Protein AF-X1DUG2-F1 (afdb_monomer_lite)

Organism: NCBI:txid412755

InterPro domains:
  IPR022453 Zinc finger, MqsA-type [TIGR03831] (9-44)

pLDDT: mean 92.09, std 11.87, range [46.16, 98.56]

Radius of gyration: 13.85 Å; chains: 1; bounding box: 29×29×30 Å

Structure (mmCIF, N/CA/C/O backbone):
data_AF-X1DUG2-F1
#
_entry.id   AF-X1DUG2-F1
#
loop_
_atom_site.group_PDB
_atom_site.id
_atom_site.type_symbol
_atom_site.label_atom_id
_atom_site.label_alt_id
_atom_site.label_comp_id
_atom_site.label_asym_id
_atom_site.label_entity_id
_atom_site.label_seq_id
_atom_site.pdbx_PDB_ins_code
_atom_site.Cartn_x
_atom_site.Cartn_y
_atom_site.Cartn_z
_atom_site.occupancy
_atom_site.B_iso_or_equiv
_atom_site.auth_seq_id
_atom_site.auth_comp_id
_atom_site.auth_asym_id
_atom_site.auth_atom_id
_atom_site.pdbx_PDB_model_num
ATOM 1 N N . MET A 1 1 ? 11.495 -23.483 -10.971 1.00 46.16 1 MET A N 1
ATOM 2 C CA . MET A 1 1 ? 11.972 -22.215 -11.568 1.00 46.16 1 MET A CA 1
ATOM 3 C C . MET A 1 1 ? 11.614 -21.105 -10.589 1.00 46.16 1 MET A C 1
ATOM 5 O O . MET A 1 1 ? 10.435 -20.958 -10.302 1.00 46.16 1 MET A O 1
ATOM 9 N N . ILE A 1 2 ? 12.581 -20.404 -9.994 1.00 55.34 2 ILE A N 1
ATOM 10 C CA . ILE A 1 2 ? 12.290 -19.316 -9.043 1.00 55.34 2 ILE A CA 1
ATOM 11 C C . ILE A 1 2 ? 12.099 -18.035 -9.866 1.00 55.34 2 ILE A C 1
ATOM 13 O O . ILE A 1 2 ? 13.041 -17.571 -10.504 1.00 55.34 2 ILE A O 1
ATOM 17 N N . HIS A 1 3 ? 10.878 -17.495 -9.912 1.00 65.81 3 HIS A N 1
ATOM 18 C CA . HIS A 1 3 ? 10.578 -16.272 -10.662 1.00 65.81 3 HIS A CA 1
ATOM 19 C C . HIS A 1 3 ? 11.104 -15.060 -9.879 1.00 65.81 3 HIS A C 1
ATOM 21 O O . HIS A 1 3 ? 10.564 -14.702 -8.833 1.00 65.81 3 HIS A O 1
ATOM 27 N N . LYS A 1 4 ? 12.193 -14.444 -10.356 1.00 68.69 4 LYS A N 1
ATOM 28 C CA . LYS A 1 4 ? 12.745 -13.226 -9.750 1.00 68.69 4 LYS A CA 1
ATOM 29 C C . LYS A 1 4 ? 11.779 -12.061 -10.010 1.00 68.69 4 LYS A C 1
ATOM 31 O O . LYS A 1 4 ? 11.456 -11.818 -11.173 1.00 68.69 4 LYS A O 1
ATOM 36 N N . PRO A 1 5 ? 11.330 -11.323 -8.980 1.00 68.81 5 PRO A N 1
ATOM 37 C CA . PRO A 1 5 ? 10.423 -10.202 -9.182 1.00 68.81 5 PRO A CA 1
ATOM 38 C C . PRO A 1 5 ? 11.088 -9.141 -10.065 1.00 68.81 5 PRO A C 1
ATOM 40 O O . PRO A 1 5 ? 12.215 -8.711 -9.808 1.00 68.81 5 PRO A O 1
ATOM 43 N N . SER A 1 6 ? 10.391 -8.731 -11.127 1.00 83.12 6 SER A N 1
ATOM 44 C CA . SER A 1 6 ? 10.885 -7.702 -12.035 1.00 83.12 6 SER A CA 1
ATOM 45 C C . SER A 1 6 ? 10.986 -6.359 -11.304 1.00 83.12 6 SER A C 1
ATOM 47 O O . SER A 1 6 ? 10.094 -5.961 -10.544 1.00 83.12 6 SER A O 1
ATOM 49 N N . GLY A 1 7 ? 12.057 -5.611 -11.588 1.00 91.88 7 GLY A N 1
ATOM 50 C CA . GLY A 1 7 ? 12.205 -4.212 -11.165 1.00 91.88 7 GLY A CA 1
ATOM 51 C C . GLY A 1 7 ? 11.215 -3.263 -11.852 1.00 91.88 7 GLY A C 1
ATOM 52 O O . GLY A 1 7 ? 11.318 -2.051 -11.696 1.00 91.88 7 GLY A O 1
ATOM 53 N N . LYS A 1 8 ? 10.266 -3.800 -12.629 1.00 95.12 8 LYS A N 1
ATOM 54 C CA . LYS A 1 8 ? 9.226 -3.058 -13.334 1.00 95.12 8 LYS A CA 1
ATOM 55 C C . LYS A 1 8 ? 7.908 -3.113 -12.571 1.00 95.12 8 LYS A C 1
ATOM 57 O O . LYS A 1 8 ? 7.573 -4.121 -11.946 1.00 95.12 8 LYS A O 1
ATOM 62 N N . CYS A 1 9 ? 7.156 -2.023 -12.616 1.00 94.56 9 CYS A N 1
ATOM 63 C CA . CYS A 1 9 ? 5.785 -1.956 -12.145 1.00 94.56 9 CYS A CA 1
ATOM 64 C C . CYS A 1 9 ? 4.913 -2.842 -13.047 1.00 94.56 9 CYS A C 1
ATOM 66 O O . CYS A 1 9 ? 4.871 -2.592 -14.251 1.00 94.56 9 CYS A O 1
ATOM 68 N N . PRO A 1 10 ? 4.218 -3.858 -12.505 1.00 93.44 10 PRO A N 1
ATOM 69 C CA . PRO A 1 10 ? 3.389 -4.746 -13.318 1.00 93.44 10 PRO A CA 1
ATOM 70 C C . PRO A 1 10 ? 2.150 -4.041 -13.890 1.00 93.44 10 PRO A C 1
ATOM 72 O O . PRO A 1 10 ? 1.534 -4.569 -14.804 1.00 93.44 10 PRO A O 1
ATOM 75 N N . PHE A 1 11 ? 1.797 -2.858 -13.373 1.00 93.81 11 PHE A N 1
ATOM 76 C CA . PHE A 1 11 ? 0.624 -2.103 -13.813 1.00 93.81 11 PHE A CA 1
ATOM 77 C C . PHE A 1 11 ? 0.921 -1.130 -14.955 1.00 93.81 11 PHE A C 1
ATOM 79 O O . PHE A 1 11 ? 0.126 -1.018 -15.8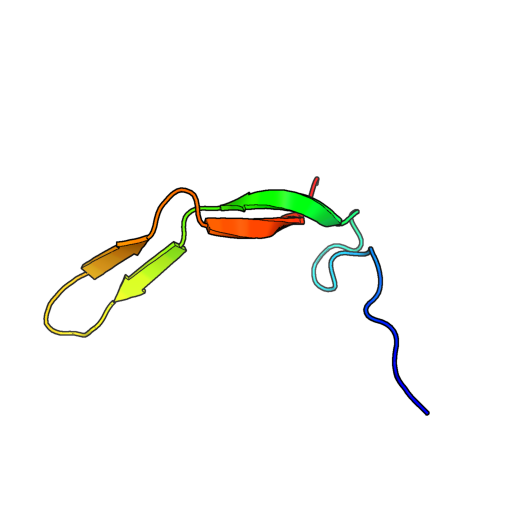78 1.00 93.81 11 PHE A O 1
ATOM 86 N N . CYS A 1 12 ? 2.054 -0.422 -14.907 1.00 95.75 12 CYS A N 1
ATOM 87 C CA . CYS A 1 12 ? 2.373 0.630 -15.883 1.00 95.75 12 CYS A CA 1
ATOM 88 C C . CYS A 1 12 ? 3.684 0.410 -16.652 1.00 95.75 12 CYS A C 1
ATOM 90 O O . CYS A 1 12 ? 4.060 1.244 -17.469 1.00 95.75 12 CYS A O 1
ATOM 92 N N . GLY A 1 13 ? 4.442 -0.652 -16.355 1.00 94.19 13 GLY A N 1
ATOM 93 C CA . GLY A 1 13 ? 5.757 -0.904 -16.960 1.00 94.19 13 GLY A CA 1
ATOM 94 C C . GLY A 1 13 ? 6.880 0.044 -16.504 1.00 94.19 13 GLY A C 1
ATOM 95 O O . GLY A 1 13 ? 8.030 -0.132 -16.913 1.00 94.19 13 GLY A O 1
ATOM 96 N N . GLY A 1 14 ? 6.585 1.022 -15.638 1.00 95.38 14 GLY A N 1
ATOM 97 C CA . GLY A 1 14 ? 7.562 1.942 -15.044 1.00 95.38 14 GLY A CA 1
ATOM 98 C C . GLY A 1 14 ? 8.577 1.245 -14.132 1.00 95.38 14 GLY A C 1
ATOM 99 O O . GLY A 1 14 ? 8.458 0.056 -13.843 1.00 95.38 14 GLY A O 1
ATOM 100 N N . ASN A 1 15 ? 9.595 1.963 -13.655 1.00 96.44 15 ASN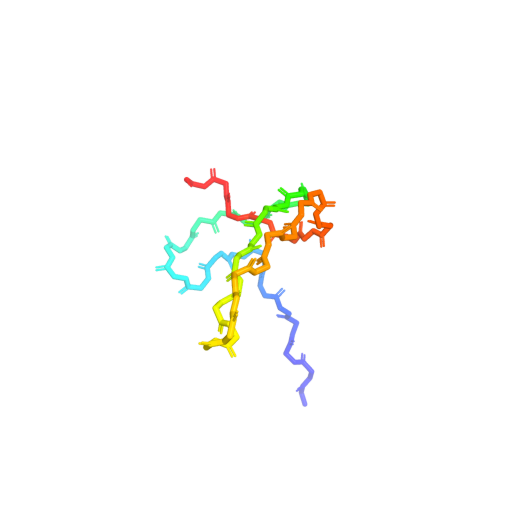 A N 1
ATOM 101 C CA . ASN A 1 15 ? 10.574 1.389 -12.726 1.00 96.44 15 ASN A CA 1
ATOM 102 C C . ASN A 1 15 ? 10.035 1.381 -11.287 1.00 96.44 15 ASN A C 1
ATOM 104 O O . ASN A 1 15 ? 9.356 2.311 -10.851 1.00 96.44 15 ASN A O 1
ATOM 108 N N . LYS A 1 16 ? 10.361 0.329 -10.535 1.00 96.12 16 LYS A N 1
ATOM 109 C CA . LYS A 1 16 ? 10.221 0.298 -9.078 1.00 96.12 16 LYS A CA 1
ATOM 110 C C . LYS A 1 16 ? 11.515 0.809 -8.447 1.00 96.12 16 LYS A C 1
ATOM 112 O O . LYS A 1 16 ? 12.600 0.405 -8.861 1.00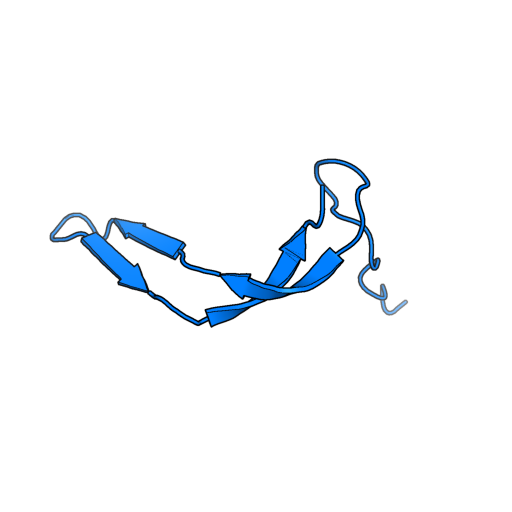 96.12 16 LYS A O 1
ATOM 117 N N . LYS A 1 17 ? 11.407 1.643 -7.418 1.00 95.88 17 LYS A N 1
ATOM 118 C CA . LYS A 1 17 ? 12.533 2.144 -6.615 1.00 95.88 17 LYS A CA 1
ATOM 119 C C . LYS A 1 17 ? 12.298 1.862 -5.136 1.00 95.88 17 LYS A C 1
ATOM 121 O O . LYS A 1 17 ? 11.152 1.788 -4.709 1.00 95.88 17 LYS A O 1
ATOM 126 N N . GLN A 1 18 ? 13.363 1.713 -4.353 1.00 96.75 18 GLN A N 1
ATOM 127 C CA . GLN A 1 18 ? 13.236 1.669 -2.894 1.00 96.75 18 GLN A CA 1
ATOM 128 C C . GLN A 1 18 ? 12.715 3.015 -2.381 1.00 96.75 18 GLN A C 1
ATOM 130 O O . GLN A 1 18 ? 13.107 4.070 -2.886 1.00 96.75 18 GLN A O 1
ATOM 135 N N . GLY A 1 19 ? 11.823 2.984 -1.400 1.00 96.38 19 GLY A N 1
ATOM 136 C CA . GLY A 1 19 ? 11.236 4.185 -0.829 1.00 96.38 19 GLY A CA 1
ATOM 137 C C . GLY A 1 19 ? 10.311 3.879 0.338 1.00 96.38 19 GLY A C 1
ATOM 138 O O . GLY A 1 19 ? 10.347 2.796 0.921 1.00 96.38 19 GLY A O 1
ATOM 139 N N . LYS A 1 20 ? 9.477 4.861 0.671 1.00 98.00 20 LYS A N 1
ATOM 140 C CA . LYS A 1 20 ? 8.420 4.725 1.667 1.00 98.00 20 LYS A CA 1
ATOM 141 C C . LYS A 1 20 ? 7.072 5.039 1.039 1.00 98.00 20 LYS A C 1
ATOM 143 O O . LYS A 1 20 ? 6.998 5.868 0.134 1.00 98.00 20 LYS A O 1
ATOM 148 N N . THR A 1 21 ? 6.022 4.399 1.531 1.00 97.31 21 THR A N 1
ATOM 149 C CA . THR A 1 21 ? 4.643 4.697 1.140 1.00 97.31 21 THR A CA 1
ATOM 150 C C . THR A 1 21 ? 3.750 4.855 2.365 1.00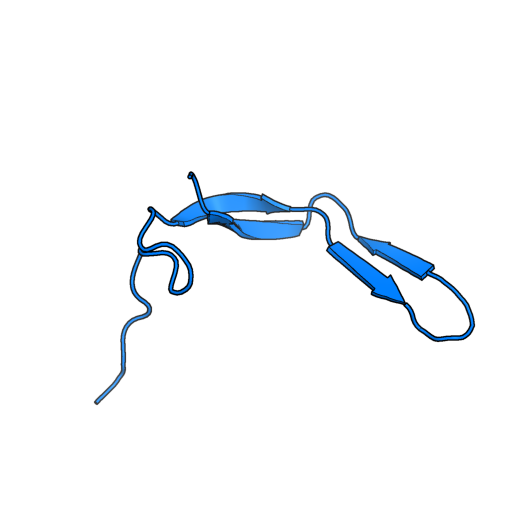 97.31 21 THR A C 1
ATOM 152 O O . THR A 1 21 ? 4.103 4.443 3.472 1.00 97.31 21 THR A O 1
ATOM 155 N N . THR A 1 22 ? 2.582 5.443 2.138 1.00 98.06 22 THR A N 1
ATOM 156 C CA . THR A 1 22 ? 1.463 5.433 3.074 1.00 98.06 22 THR A CA 1
ATOM 157 C C . THR A 1 22 ? 0.363 4.589 2.455 1.00 98.06 22 THR A C 1
ATOM 159 O O . THR A 1 22 ? 0.036 4.778 1.282 1.00 98.06 22 THR A O 1
ATOM 162 N N . PHE A 1 23 ? -0.208 3.668 3.222 1.00 97.69 23 PHE A N 1
ATOM 163 C CA . PHE A 1 23 ? -1.404 2.946 2.800 1.00 97.69 23 PHE A CA 1
ATOM 164 C C . PHE A 1 23 ? -2.487 3.045 3.866 1.00 97.69 23 PHE A C 1
ATOM 166 O O . PHE A 1 23 ? -2.213 3.242 5.052 1.00 97.69 23 PHE A O 1
ATOM 173 N N . THR A 1 24 ? -3.725 2.916 3.410 1.00 98.38 24 THR A N 1
ATOM 174 C CA . THR A 1 24 ? -4.911 3.034 4.246 1.00 98.38 24 THR A CA 1
ATOM 175 C C . THR A 1 24 ? -5.686 1.733 4.173 1.00 98.38 24 THR A C 1
ATOM 177 O O . THR A 1 24 ? -5.862 1.184 3.085 1.00 98.38 24 THR A O 1
ATOM 180 N N . VAL A 1 25 ? -6.144 1.249 5.324 1.00 98.25 25 VAL A N 1
ATOM 181 C CA . VAL A 1 25 ? -7.037 0.093 5.414 1.00 98.25 25 VAL A CA 1
ATOM 182 C C . VAL A 1 25 ? -8.309 0.532 6.121 1.00 98.25 25 VAL A C 1
ATOM 184 O O . VAL A 1 25 ? -8.253 1.072 7.226 1.00 98.25 25 VAL A O 1
ATOM 187 N N . ASP A 1 26 ? -9.443 0.309 5.469 1.00 98.06 26 ASP A N 1
ATOM 188 C CA . ASP A 1 26 ? -10.755 0.393 6.099 1.00 98.06 26 ASP A CA 1
ATOM 189 C C . ASP A 1 26 ? -11.063 -0.955 6.764 1.00 98.06 26 ASP A C 1
ATOM 191 O O . ASP A 1 26 ? -11.071 -1.994 6.100 1.00 98.06 26 ASP A O 1
ATOM 195 N N . LEU A 1 27 ? -11.254 -0.946 8.083 1.00 97.69 27 LEU A N 1
ATOM 196 C CA . LEU A 1 27 ? -11.551 -2.134 8.886 1.00 97.69 27 LEU A CA 1
ATOM 197 C C . LEU A 1 27 ? -13.052 -2.272 9.198 1.00 97.69 27 LEU A C 1
ATOM 199 O O . LEU A 1 27 ? -13.436 -3.131 9.992 1.00 97.69 27 LEU A O 1
ATOM 203 N N . GLY A 1 28 ? -13.908 -1.411 8.639 1.00 97.56 28 GLY A N 1
ATOM 204 C CA . GLY A 1 28 ? -15.356 -1.387 8.869 1.00 97.56 28 GLY A CA 1
ATOM 205 C C . GLY A 1 28 ? -15.785 -0.728 10.187 1.00 97.56 28 GLY A C 1
ATOM 206 O O . GLY A 1 28 ? -16.848 -0.118 10.241 1.00 97.56 28 GLY A O 1
ATOM 207 N N . PHE A 1 29 ? -14.960 -0.788 11.238 1.00 96.31 29 PHE A N 1
ATOM 208 C CA . PHE A 1 29 ? -15.162 -0.034 12.491 1.00 96.31 29 PHE A CA 1
ATOM 209 C C . PHE A 1 29 ? -14.282 1.220 12.592 1.00 96.31 29 PHE A C 1
ATOM 211 O O . PHE A 1 29 ? -14.408 2.006 13.530 1.00 96.31 29 PHE A O 1
ATOM 218 N N . GLY A 1 30 ? -13.358 1.396 11.651 1.00 97.62 30 GLY A N 1
ATOM 219 C CA . GLY A 1 30 ? -12.415 2.499 11.649 1.00 97.62 30 GLY A CA 1
ATOM 220 C C . GLY A 1 30 ? -11.432 2.404 10.493 1.00 97.62 30 GLY A C 1
ATOM 221 O O . GLY A 1 30 ? -11.222 1.340 9.911 1.00 97.62 30 GLY A O 1
ATOM 222 N N . ILE A 1 31 ? -10.814 3.539 10.184 1.00 98.38 31 ILE A N 1
ATOM 223 C CA . ILE A 1 31 ? -9.802 3.656 9.138 1.00 98.38 31 ILE A CA 1
ATOM 224 C C . ILE A 1 31 ? -8.429 3.748 9.798 1.00 98.38 31 ILE A C 1
ATOM 226 O O . ILE A 1 31 ? -8.191 4.616 10.641 1.00 98.38 31 ILE A O 1
ATOM 230 N N . VAL A 1 32 ? -7.510 2.880 9.382 1.00 98.38 32 VAL A N 1
ATOM 231 C CA . VAL A 1 32 ? -6.114 2.903 9.825 1.00 98.38 32 VAL A CA 1
ATOM 232 C C . VAL A 1 32 ? -5.243 3.445 8.702 1.00 98.38 32 VAL A C 1
ATOM 234 O O . VAL A 1 32 ? -5.246 2.920 7.590 1.00 98.38 32 VAL A O 1
ATOM 237 N N . VAL A 1 33 ? -4.468 4.486 9.007 1.00 98.56 33 VAL A N 1
ATOM 238 C CA . VAL A 1 33 ? -3.499 5.087 8.084 1.00 98.56 33 VAL A CA 1
ATOM 239 C C . VAL A 1 33 ? -2.094 4.721 8.546 1.00 98.56 33 VAL A C 1
ATOM 241 O O . VAL A 1 33 ? -1.630 5.213 9.575 1.00 98.56 33 VAL A O 1
ATOM 244 N N . VAL A 1 34 ? -1.403 3.881 7.777 1.00 98.38 34 VAL A N 1
ATOM 245 C CA . VAL A 1 34 ? -0.032 3.451 8.081 1.00 98.38 34 VAL A CA 1
ATOM 246 C C . VAL A 1 34 ? 0.939 4.278 7.248 1.00 98.38 34 VAL A C 1
ATOM 248 O O . VAL A 1 34 ? 0.909 4.219 6.020 1.00 98.38 34 VAL A O 1
ATOM 251 N N . ARG A 1 35 ? 1.786 5.065 7.915 1.00 98.50 35 ARG A N 1
ATOM 252 C CA . ARG A 1 35 ? 2.753 5.982 7.288 1.00 98.50 35 ARG A CA 1
ATOM 253 C C . ARG A 1 35 ? 4.168 5.407 7.316 1.00 98.50 35 ARG A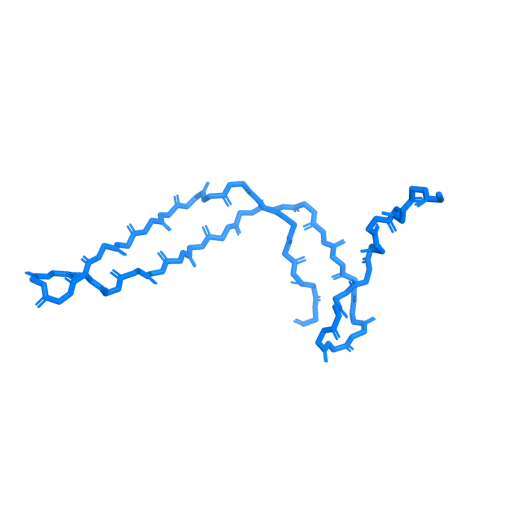 C 1
ATOM 255 O O . ARG A 1 35 ? 4.461 4.511 8.101 1.00 98.50 35 ARG A O 1
ATOM 262 N N . ASP A 1 36 ? 5.040 5.961 6.474 1.00 98.19 36 ASP A N 1
ATOM 263 C CA . ASP A 1 36 ? 6.482 5.675 6.448 1.00 98.19 36 ASP A CA 1
ATOM 264 C C . ASP A 1 36 ? 6.869 4.204 6.198 1.00 98.19 36 ASP A C 1
ATOM 266 O O . ASP A 1 36 ? 7.967 3.774 6.555 1.00 98.19 36 ASP A O 1
ATOM 270 N N . VAL A 1 37 ? 6.006 3.435 5.533 1.00 98.25 37 VAL A N 1
ATOM 271 C CA . VAL A 1 37 ? 6.195 1.995 5.314 1.00 98.25 37 VAL A CA 1
ATOM 272 C C . 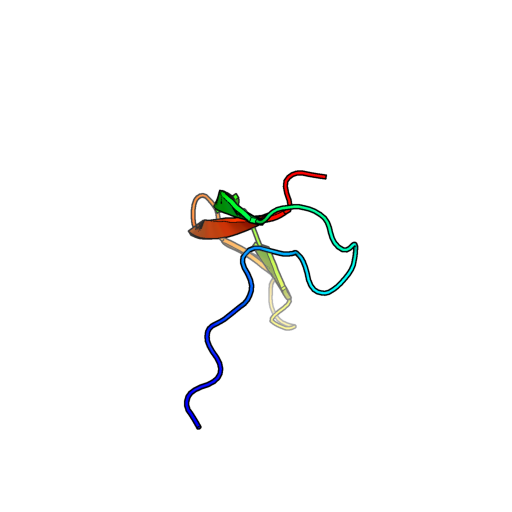VAL A 1 37 ? 7.285 1.761 4.268 1.00 98.25 37 VAL A C 1
ATOM 274 O O . VAL A 1 37 ? 7.093 2.176 3.121 1.00 98.25 37 VAL A O 1
ATOM 277 N N . PRO A 1 38 ? 8.403 1.088 4.603 1.00 98.12 38 PRO A N 1
ATOM 278 C CA . PRO A 1 38 ? 9.426 0.739 3.623 1.00 98.12 38 PRO A CA 1
ATOM 279 C C . PRO A 1 38 ? 8.849 -0.165 2.530 1.00 98.12 38 PRO A C 1
ATOM 281 O O . PRO A 1 38 ? 8.254 -1.202 2.821 1.00 98.12 38 PRO A O 1
ATOM 284 N N . ALA A 1 39 ? 9.018 0.224 1.268 1.00 96.62 39 ALA A N 1
ATOM 285 C CA . ALA A 1 39 ? 8.481 -0.507 0.125 1.00 96.62 39 ALA A CA 1
ATOM 286 C C . ALA A 1 39 ? 9.269 -0.221 -1.161 1.00 96.62 39 ALA A C 1
ATOM 288 O O . ALA A 1 39 ? 9.973 0.782 -1.284 1.00 96.62 39 ALA A O 1
ATOM 289 N N . THR A 1 40 ? 9.079 -1.067 -2.175 1.00 96.00 40 THR A N 1
ATOM 290 C CA . THR A 1 40 ? 9.406 -0.690 -3.553 1.00 96.00 40 THR A CA 1
ATOM 291 C C . THR A 1 40 ? 8.234 0.077 -4.160 1.00 96.00 40 THR A C 1
ATOM 293 O O . THR A 1 40 ? 7.162 -0.498 -4.350 1.00 96.00 40 THR A O 1
ATOM 296 N N . VAL A 1 41 ? 8.431 1.349 -4.486 1.00 96.06 41 VAL A N 1
ATOM 297 C CA . VAL A 1 41 ? 7.403 2.246 -5.030 1.00 96.06 41 VAL A CA 1
ATOM 298 C C . VAL A 1 41 ? 7.586 2.444 -6.533 1.00 96.06 41 VAL A C 1
ATOM 300 O O . VAL A 1 41 ? 8.710 2.440 -7.036 1.00 96.06 41 VAL A O 1
ATOM 303 N N . CYS A 1 42 ? 6.484 2.608 -7.265 1.00 95.50 42 CYS A N 1
ATOM 304 C CA . CYS A 1 42 ? 6.537 2.993 -8.674 1.00 95.50 42 CYS A CA 1
ATOM 305 C C . CYS A 1 42 ? 7.113 4.414 -8.804 1.00 95.50 42 CYS A C 1
ATOM 307 O O . CYS A 1 42 ? 6.830 5.273 -7.972 1.00 95.50 42 CYS A O 1
ATOM 309 N N . SER A 1 43 ? 7.958 4.650 -9.810 1.00 92.94 43 SER A N 1
ATOM 310 C CA . SER A 1 43 ? 8.610 5.947 -10.052 1.00 92.94 43 SER A CA 1
ATOM 311 C C . SER A 1 43 ? 8.067 6.712 -11.265 1.00 92.94 43 SER A C 1
ATOM 313 O O . SER A 1 43 ? 8.731 7.644 -11.711 1.00 92.94 43 SER A O 1
ATOM 315 N N . GLN A 1 44 ? 6.960 6.243 -11.836 1.00 89.62 44 GLN A N 1
ATOM 316 C CA . GLN A 1 44 ? 6.191 6.905 -12.894 1.00 89.62 44 GLN A CA 1
ATOM 317 C C . GLN A 1 44 ? 5.127 7.788 -12.255 1.00 89.62 44 GLN A C 1
ATOM 319 O O . GLN A 1 44 ? 4.574 7.327 -11.229 1.00 89.62 44 GLN A O 1
#

Sequence (44 aa):
MIHKPSGKCPFCGGNKKQGKTTFTVDLGFGIVVVRDVPATVCSQ

Foldseek 3Di:
DDDDDDLADPPPRAGWDWFWDWDWDDPVVDIDIDGRHTDGDGPD

Secondary structure (DSSP, 8-state):
---PPPSB-TTTSPBEEEEEEEEEEE-SS-EEEEEEEEEEEE--